Protein AF-A0AAV5VW78-F1 (afdb_monomer_lite)

pLDDT: mean 78.76, std 14.48, range [48.53, 97.31]

Organism: NCBI:txid1538716

Sequence (155 aa):
AYAFLFWYNVAELRKLQRRGSNNNVYDGYSLSRSYQLRENVIVMKMLLRIAAPFFTAMLPAMVFYGLFVGLPITSDYELVRALGVSLFDWWIDLVCGVTAIRYPFFDDRFRRAAGRMCSCSKLLQLRSRHDKRACKVDNRQITDAYFNWLEEDLR

InterPro domains:
  IPR004151 7TM GPCR, serpentine receptor class e (Sre) [PF03125] (2-151)
  IPR052860 Nematode Receptor-Like/GPCR1 [PTHR47521] (2-152)

Secondary structure (DSSP, 8-state):
-HHHHHHHHHHHHHHHHHHHTT-----HHHHHHHHHHHHHHHHHHHHHHHHHHHHHHHHHHHHHHHHHHHS-S-GGGHHHHHHHHHHHHHHHHHHHHHHHHHGGGT-HHHHHHHTTSHHHHHHHHHHHHHHTTTTTSSHHHHHHHHHHHHHHHT-

Radius of gyration: 24.1 Å; chains: 1; bounding box: 51×42×67 Å

Structure (mmCIF, N/CA/C/O backbone):
data_AF-A0AAV5VW78-F1
#
_entry.id   AF-A0AAV5VW78-F1
#
loop_
_atom_site.group_PDB
_atom_site.id
_atom_site.type_symbol
_atom_site.label_atom_id
_atom_site.label_alt_id
_atom_site.label_comp_id
_atom_site.label_asym_id
_atom_site.label_entity_id
_atom_site.label_seq_id
_atom_site.pdbx_PDB_ins_code
_atom_site.Cartn_x
_atom_site.Cartn_y
_atom_site.Cartn_z
_atom_site.occupancy
_atom_site.B_iso_or_equiv
_atom_site.auth_seq_id
_atom_site.auth_comp_id
_atom_site.auth_asym_id
_atom_site.auth_atom_id
_atom_site.pdbx_PDB_model_num
ATOM 1 N N . ALA A 1 1 ? 9.817 12.412 0.178 1.00 72.62 1 ALA A N 1
ATOM 2 C CA . ALA A 1 1 ? 11.010 11.662 -0.281 1.00 72.62 1 ALA A CA 1
ATOM 3 C C . ALA A 1 1 ? 10.682 10.592 -1.332 1.00 72.62 1 ALA A C 1
ATOM 5 O O . ALA A 1 1 ? 11.215 10.659 -2.431 1.00 72.62 1 ALA A O 1
ATOM 6 N N . TYR A 1 2 ? 9.780 9.641 -1.050 1.00 78.56 2 TYR A N 1
ATOM 7 C CA . TYR A 1 2 ? 9.510 8.501 -1.945 1.00 78.56 2 TYR A CA 1
ATOM 8 C C . TYR A 1 2 ? 8.965 8.882 -3.336 1.00 78.56 2 TYR A C 1
ATOM 10 O O . TYR A 1 2 ? 9.465 8.409 -4.352 1.00 78.56 2 TYR A O 1
ATOM 18 N N . ALA A 1 3 ? 7.992 9.799 -3.396 1.00 79.75 3 ALA A N 1
ATOM 19 C CA . ALA A 1 3 ? 7.447 10.285 -4.666 1.00 79.75 3 ALA A CA 1
ATOM 20 C C . ALA A 1 3 ? 8.513 10.987 -5.527 1.00 79.75 3 ALA A C 1
ATOM 22 O O . ALA A 1 3 ? 8.573 10.768 -6.731 1.00 79.75 3 ALA A O 1
ATOM 23 N N . PHE A 1 4 ? 9.399 11.767 -4.904 1.00 85.56 4 PHE A N 1
ATOM 24 C CA . PHE A 1 4 ? 10.497 12.442 -5.597 1.00 85.56 4 PHE A CA 1
ATOM 25 C C . PHE A 1 4 ? 11.480 11.441 -6.219 1.00 85.56 4 PHE A C 1
ATOM 27 O O . PHE A 1 4 ? 11.813 11.564 -7.393 1.00 85.56 4 PHE A O 1
ATOM 34 N N . LEU A 1 5 ? 11.870 10.404 -5.470 1.00 85.44 5 LEU A N 1
ATOM 35 C CA . LEU A 1 5 ? 12.707 9.307 -5.973 1.00 85.44 5 LEU A CA 1
ATOM 36 C C . LEU A 1 5 ? 12.055 8.571 -7.148 1.00 85.44 5 LEU A C 1
ATOM 38 O O . LEU A 1 5 ? 12.722 8.283 -8.139 1.00 85.44 5 LEU A O 1
ATOM 42 N N . PHE A 1 6 ? 10.751 8.301 -7.071 1.00 83.38 6 PHE A N 1
ATOM 43 C CA . PHE A 1 6 ? 10.019 7.675 -8.170 1.00 83.38 6 PHE A CA 1
ATOM 44 C C . PHE A 1 6 ? 10.029 8.543 -9.432 1.00 83.38 6 PHE A C 1
ATOM 46 O O . PHE A 1 6 ? 10.353 8.060 -10.517 1.00 83.38 6 PHE A O 1
ATOM 53 N N . TRP A 1 7 ? 9.721 9.832 -9.290 1.00 86.94 7 TRP A N 1
ATOM 54 C CA . TRP A 1 7 ? 9.736 10.782 -10.400 1.00 86.94 7 TRP A CA 1
ATOM 55 C C . TRP A 1 7 ? 11.127 10.930 -11.010 1.00 86.94 7 TRP A C 1
ATOM 57 O O . TRP A 1 7 ? 11.259 10.904 -12.233 1.00 86.94 7 TRP A O 1
ATOM 67 N N . TYR A 1 8 ? 12.159 11.020 -10.171 1.00 87.94 8 TYR A N 1
ATOM 68 C CA . TYR A 1 8 ? 13.547 11.066 -10.609 1.00 87.94 8 TYR A CA 1
ATOM 69 C C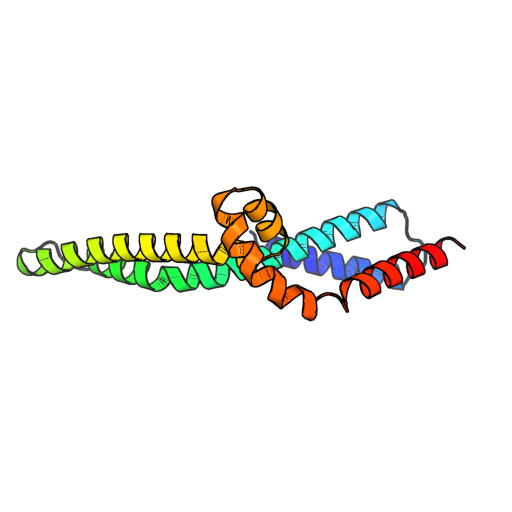 . TYR A 1 8 ? 13.925 9.807 -11.397 1.00 87.94 8 TYR A C 1
ATOM 71 O O . TYR A 1 8 ? 14.387 9.919 -12.530 1.00 87.94 8 TYR A O 1
ATOM 79 N N . ASN A 1 9 ? 13.631 8.616 -10.866 1.00 85.81 9 ASN A N 1
ATOM 80 C CA . ASN A 1 9 ? 13.910 7.346 -11.539 1.00 85.81 9 ASN A CA 1
ATOM 81 C C . ASN A 1 9 ? 13.182 7.237 -12.887 1.00 85.81 9 ASN A C 1
ATOM 83 O O . ASN A 1 9 ? 13.768 6.812 -13.877 1.00 85.81 9 ASN A O 1
ATOM 87 N N . VAL A 1 10 ? 11.919 7.665 -12.966 1.00 84.25 10 VAL A N 1
ATOM 88 C CA . VAL A 1 10 ? 11.167 7.675 -14.231 1.00 84.25 10 VAL A CA 1
ATOM 89 C C . VAL A 1 10 ? 11.757 8.677 -15.228 1.00 84.25 10 VAL A C 1
ATOM 91 O O . VAL A 1 10 ? 11.871 8.368 -16.416 1.00 84.25 10 VAL A O 1
ATOM 94 N N . ALA A 1 11 ? 12.137 9.872 -14.774 1.00 86.94 11 ALA A N 1
ATOM 95 C CA . ALA A 1 11 ? 12.734 10.896 -15.626 1.00 86.94 11 ALA A CA 1
ATOM 96 C C . ALA A 1 11 ? 14.103 10.459 -16.170 1.00 86.94 11 ALA A C 1
ATOM 98 O O . ALA A 1 11 ? 14.381 10.633 -17.356 1.00 86.94 11 ALA A O 1
ATOM 99 N N . GLU A 1 12 ? 14.932 9.855 -15.326 1.00 84.69 12 GLU A N 1
ATOM 100 C CA . GLU A 1 12 ? 16.248 9.330 -15.682 1.00 84.69 12 GLU A CA 1
ATOM 101 C C . GLU A 1 12 ? 16.126 8.154 -16.670 1.00 84.69 12 GLU A C 1
ATOM 103 O O . GLU A 1 12 ? 16.820 8.133 -17.685 1.00 84.69 12 GLU A O 1
ATOM 108 N N . LEU A 1 13 ? 15.160 7.245 -16.470 1.00 81.12 13 LEU A N 1
ATOM 109 C CA . LEU A 1 13 ? 14.874 6.156 -17.412 1.00 81.12 13 LEU A CA 1
ATOM 110 C C . LEU A 1 13 ? 14.501 6.691 -18.807 1.00 81.12 13 LEU A C 1
ATOM 112 O O . LEU A 1 13 ? 15.017 6.214 -19.816 1.00 81.12 13 LEU A O 1
ATOM 116 N N . ARG A 1 14 ? 13.653 7.729 -18.871 1.00 81.88 14 ARG A N 1
ATOM 117 C CA . ARG A 1 14 ? 13.279 8.383 -20.140 1.00 81.88 14 ARG A CA 1
ATOM 118 C C . ARG A 1 14 ? 14.477 9.042 -20.825 1.00 81.88 14 ARG A C 1
ATOM 120 O O . ARG A 1 14 ? 14.552 9.034 -22.051 1.00 81.88 14 ARG A O 1
ATOM 127 N N . LYS A 1 15 ? 15.412 9.618 -20.062 1.00 82.62 15 LYS A N 1
ATOM 128 C CA . LYS A 1 15 ? 16.650 10.197 -20.612 1.00 82.62 15 LYS A CA 1
ATOM 129 C C . LYS A 1 15 ? 17.559 9.118 -21.199 1.00 82.62 15 LYS A C 1
ATOM 131 O O . LYS A 1 15 ? 18.100 9.328 -22.279 1.00 82.62 15 LYS A O 1
ATOM 136 N N . LEU A 1 16 ? 17.699 7.979 -20.520 1.00 75.88 16 LEU A N 1
ATOM 137 C CA . LEU A 1 16 ? 18.496 6.850 -21.006 1.00 75.88 16 LEU A CA 1
ATOM 138 C C . LEU A 1 16 ? 17.894 6.238 -22.278 1.00 75.88 16 LEU A C 1
ATOM 140 O O . LEU A 1 16 ? 18.627 6.037 -23.238 1.00 75.88 16 LEU A O 1
ATOM 144 N N . GLN A 1 17 ? 16.568 6.062 -22.343 1.00 73.88 17 GLN A N 1
ATOM 145 C CA . GLN A 1 17 ? 15.886 5.606 -23.566 1.00 73.88 17 GLN A CA 1
ATOM 146 C C . GLN A 1 17 ? 16.115 6.548 -24.753 1.00 73.88 17 GLN A C 1
ATOM 148 O O . GLN A 1 17 ? 16.387 6.098 -25.861 1.00 73.88 17 GLN A O 1
ATOM 153 N N . ARG A 1 18 ? 16.053 7.867 -24.526 1.00 75.56 18 ARG A N 1
ATOM 154 C CA . ARG A 1 18 ? 16.315 8.857 -25.583 1.00 75.56 18 ARG A CA 1
ATOM 155 C C . ARG A 1 18 ? 17.770 8.852 -26.054 1.00 75.56 18 ARG A C 1
ATOM 157 O O . ARG A 1 18 ? 18.007 9.084 -27.229 1.00 75.56 18 ARG A O 1
ATOM 164 N N . ARG A 1 19 ? 18.736 8.608 -25.161 1.00 72.00 19 ARG A N 1
ATOM 165 C CA . ARG A 1 19 ? 20.169 8.550 -25.510 1.00 72.00 19 ARG A CA 1
ATOM 166 C C . ARG A 1 19 ? 20.536 7.264 -26.247 1.00 72.00 19 ARG A C 1
ATOM 168 O O . ARG A 1 19 ? 21.248 7.340 -27.239 1.00 72.00 19 ARG A O 1
ATOM 175 N N . GLY A 1 20 ? 20.003 6.128 -25.803 1.00 65.19 20 GLY A N 1
ATOM 176 C CA . GLY A 1 20 ? 20.224 4.834 -26.446 1.00 65.19 20 GLY A CA 1
ATOM 177 C C . GLY A 1 20 ? 19.591 4.714 -27.838 1.00 65.19 20 GLY A C 1
ATOM 178 O O . GLY A 1 20 ? 20.103 3.992 -28.679 1.00 65.19 20 GLY A O 1
ATOM 179 N N . SER A 1 21 ? 18.523 5.469 -28.125 1.00 64.12 21 SER A N 1
ATOM 180 C CA . SER A 1 21 ? 17.934 5.533 -29.473 1.00 64.12 21 SER A CA 1
ATOM 181 C C . SER A 1 21 ? 18.715 6.416 -30.456 1.00 64.12 21 SER A C 1
ATOM 183 O O . SER A 1 21 ? 18.449 6.340 -31.650 1.00 64.12 21 SER A O 1
ATOM 185 N N . ASN A 1 22 ? 19.608 7.290 -29.972 1.00 63.84 22 ASN A N 1
ATOM 186 C CA . ASN A 1 22 ? 20.241 8.329 -30.795 1.00 63.84 22 ASN A CA 1
ATOM 187 C C . ASN A 1 22 ? 21.738 8.085 -31.046 1.00 63.84 22 ASN A C 1
ATOM 189 O O . ASN A 1 22 ? 22.271 8.618 -32.009 1.00 63.84 22 ASN A O 1
ATOM 193 N N . ASN A 1 23 ? 22.409 7.288 -30.208 1.00 56.81 23 ASN A N 1
ATOM 194 C CA . ASN A 1 23 ? 23.799 6.877 -30.397 1.00 56.81 23 ASN A CA 1
ATOM 195 C C . ASN A 1 23 ? 23.896 5.363 -30.194 1.00 56.81 23 ASN A C 1
ATOM 197 O O . ASN A 1 23 ? 23.657 4.880 -29.091 1.00 56.81 23 ASN A O 1
ATOM 201 N N . ASN A 1 24 ? 24.304 4.638 -31.237 1.00 56.47 24 ASN A N 1
ATOM 202 C CA . ASN A 1 24 ? 24.451 3.177 -31.273 1.00 56.47 24 ASN A CA 1
ATOM 203 C C . ASN A 1 24 ? 25.638 2.647 -30.429 1.00 56.47 24 ASN A C 1
ATOM 205 O O . ASN A 1 24 ? 26.216 1.611 -30.730 1.00 56.47 24 ASN A O 1
ATOM 209 N N . VAL A 1 25 ? 26.061 3.396 -29.405 1.00 57.00 25 VAL A N 1
ATOM 210 C CA . VAL A 1 25 ? 27.196 3.071 -28.533 1.00 57.00 25 VAL A CA 1
ATOM 211 C C . VAL A 1 25 ? 26.641 2.769 -27.146 1.00 57.00 25 VAL A C 1
ATOM 213 O O . VAL A 1 25 ? 26.599 3.628 -26.262 1.00 57.00 25 VAL A O 1
ATOM 216 N N . TYR A 1 26 ? 26.155 1.544 -26.969 1.00 58.97 26 TYR A N 1
ATOM 217 C CA . TYR A 1 26 ? 25.812 1.022 -25.654 1.00 58.97 26 TYR A CA 1
ATOM 218 C C . TYR A 1 26 ? 27.081 0.501 -24.981 1.00 58.97 26 TYR A C 1
ATOM 220 O O . TYR A 1 26 ? 27.468 -0.650 -25.150 1.00 58.97 26 TYR A O 1
ATOM 228 N N . ASP A 1 27 ? 27.718 1.338 -24.162 1.00 58.78 27 ASP A N 1
ATOM 229 C CA . ASP A 1 27 ? 28.681 0.835 -23.182 1.00 58.78 27 ASP A CA 1
ATOM 230 C C . ASP A 1 27 ? 27.948 -0.152 -22.260 1.00 58.78 27 ASP A C 1
ATOM 232 O O . ASP A 1 27 ? 26.897 0.189 -21.702 1.00 58.78 27 ASP A O 1
ATOM 236 N N . GLY A 1 28 ? 28.489 -1.358 -22.053 1.00 58.34 28 GLY A N 1
ATOM 237 C CA . GLY A 1 28 ? 27.877 -2.391 -21.198 1.00 58.34 28 GLY A CA 1
ATOM 238 C C . GLY A 1 28 ? 27.598 -1.919 -19.759 1.00 58.34 28 GLY A C 1
ATOM 239 O O . GLY A 1 28 ? 26.684 -2.414 -19.094 1.00 58.34 28 GLY A O 1
ATOM 240 N N . TYR A 1 29 ? 28.3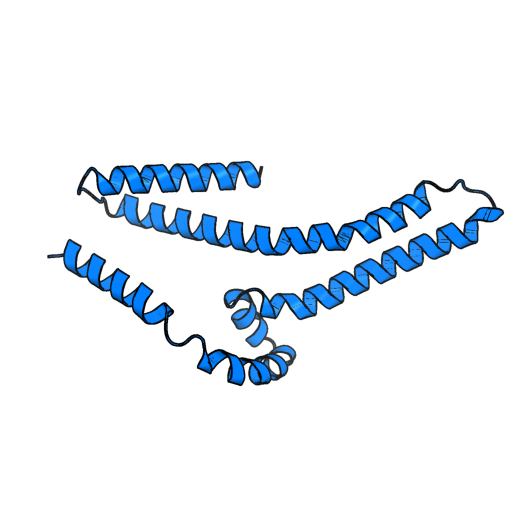14 -0.884 -19.301 1.00 58.06 29 TYR A N 1
ATOM 241 C CA . TYR A 1 29 ? 28.072 -0.191 -18.031 1.00 58.06 29 TYR A CA 1
ATOM 242 C C . TYR A 1 29 ? 26.770 0.641 -18.021 1.00 58.06 29 TYR A C 1
ATOM 244 O O . TYR A 1 29 ? 26.127 0.791 -16.982 1.00 58.06 29 TYR A O 1
ATOM 252 N N . SER A 1 30 ? 26.324 1.152 -19.175 1.00 65.62 30 SER A N 1
ATOM 253 C CA . SER A 1 30 ? 25.030 1.839 -19.309 1.00 65.62 30 SER A CA 1
ATOM 254 C C . SER A 1 30 ? 23.848 0.862 -19.257 1.00 65.62 30 SER A C 1
ATOM 256 O O . SER A 1 30 ? 22.780 1.203 -18.733 1.00 65.62 30 SER A O 1
ATOM 258 N N . LEU A 1 31 ? 24.064 -0.376 -19.718 1.00 70.50 31 LEU A N 1
ATOM 259 C CA . LEU A 1 31 ? 23.041 -1.412 -19.788 1.00 70.50 31 LEU A CA 1
ATOM 260 C C . LEU A 1 31 ? 22.639 -1.886 -18.383 1.00 70.50 31 LEU A C 1
ATOM 262 O O . LEU A 1 31 ? 21.460 -1.842 -18.030 1.00 70.50 31 LEU A O 1
ATOM 266 N N . SER A 1 32 ? 23.610 -2.242 -17.536 1.00 76.19 32 SER A N 1
ATOM 267 C CA . SER A 1 32 ? 23.359 -2.694 -16.156 1.00 76.19 32 SER A CA 1
ATOM 268 C C . SER A 1 32 ? 22.624 -1.639 -15.317 1.00 76.19 32 SER A C 1
ATOM 270 O O . SER A 1 32 ? 21.657 -1.956 -14.618 1.00 76.19 32 SER A O 1
ATOM 272 N N . ARG A 1 33 ? 23.004 -0.361 -15.450 1.00 78.88 33 ARG A N 1
ATOM 273 C CA . ARG A 1 33 ? 22.328 0.762 -14.784 1.00 78.88 33 ARG A CA 1
ATOM 274 C C . ARG A 1 33 ? 20.881 0.918 -15.249 1.00 78.88 33 ARG A C 1
ATOM 276 O O . ARG A 1 33 ? 20.007 1.187 -14.424 1.00 78.88 33 ARG A O 1
ATOM 283 N N . SER A 1 34 ? 20.605 0.731 -16.541 1.00 77.88 34 SER A N 1
ATOM 284 C CA . SER A 1 34 ? 19.237 0.797 -17.067 1.00 77.88 34 SER A CA 1
ATOM 285 C C . SER A 1 34 ? 18.334 -0.296 -16.473 1.00 77.88 34 SER A C 1
ATOM 287 O O . SER A 1 34 ? 17.184 -0.015 -16.120 1.00 77.88 34 SER A O 1
ATOM 289 N N . TYR A 1 35 ? 18.871 -1.503 -16.245 1.00 80.94 35 TYR A N 1
ATOM 290 C CA . TYR A 1 35 ? 18.153 -2.596 -15.583 1.00 80.94 35 TYR A CA 1
ATOM 291 C C . TYR A 1 35 ? 17.845 -2.302 -14.123 1.00 80.94 35 TYR A C 1
ATOM 293 O O . TYR A 1 35 ? 16.698 -2.455 -13.707 1.00 80.94 35 TYR A O 1
ATOM 301 N N . GLN A 1 36 ? 18.836 -1.832 -13.364 1.00 85.12 36 GLN A N 1
ATOM 302 C CA . GLN A 1 36 ? 18.642 -1.465 -11.960 1.00 85.12 36 GLN A CA 1
ATOM 303 C C . GLN A 1 36 ? 17.561 -0.389 -11.817 1.00 85.12 36 GLN A C 1
ATOM 305 O O . GLN A 1 36 ? 16.675 -0.488 -10.967 1.00 85.12 36 GLN A O 1
ATOM 310 N N . LEU A 1 37 ? 17.583 0.624 -12.690 1.00 82.56 37 LEU A N 1
ATOM 311 C CA . LEU A 1 37 ? 16.569 1.673 -12.686 1.00 82.56 37 LEU A CA 1
ATOM 312 C C . LEU A 1 37 ? 15.177 1.137 -13.037 1.00 82.56 37 LEU A C 1
ATOM 314 O O . LEU A 1 37 ? 14.191 1.507 -12.395 1.00 82.56 37 LEU A O 1
ATOM 318 N N . ARG A 1 38 ? 15.085 0.256 -14.040 1.00 81.94 38 ARG A N 1
ATOM 319 C CA . ARG A 1 38 ? 13.825 -0.372 -14.448 1.00 81.94 38 ARG A CA 1
ATOM 320 C C . ARG A 1 38 ? 13.245 -1.229 -13.325 1.00 81.94 38 ARG A C 1
ATOM 322 O O . ARG A 1 38 ? 12.051 -1.115 -13.048 1.00 81.94 38 ARG A O 1
ATOM 329 N N . GLU A 1 39 ? 14.067 -2.037 -12.659 1.00 84.00 39 GLU A N 1
ATOM 330 C CA . GLU A 1 39 ? 13.631 -2.835 -11.513 1.00 84.00 39 GLU A CA 1
ATOM 331 C C . GLU A 1 39 ? 13.162 -1.942 -10.359 1.00 84.00 39 GLU A C 1
ATOM 333 O O . GLU A 1 39 ? 12.059 -2.148 -9.852 1.00 84.00 39 GLU A O 1
ATOM 338 N N . ASN A 1 40 ? 13.909 -0.887 -10.017 1.00 87.19 40 ASN A N 1
ATOM 339 C CA . ASN A 1 40 ? 13.502 0.068 -8.984 1.00 87.19 40 ASN A CA 1
ATOM 340 C C . ASN A 1 40 ? 12.137 0.703 -9.285 1.00 87.19 40 ASN A C 1
ATOM 342 O O . ASN A 1 40 ? 11.293 0.801 -8.397 1.00 87.19 40 ASN A O 1
ATOM 346 N N . VAL A 1 41 ? 11.875 1.095 -10.537 1.00 85.56 41 VAL A N 1
ATOM 347 C CA . VAL A 1 41 ? 10.569 1.641 -10.945 1.00 85.56 41 VAL A CA 1
ATOM 348 C C . VAL A 1 41 ? 9.454 0.600 -10.807 1.00 85.56 41 VAL A C 1
ATOM 350 O O . VAL A 1 41 ? 8.361 0.943 -10.353 1.00 85.56 41 VAL A O 1
ATOM 353 N N . ILE A 1 42 ? 9.702 -0.661 -11.179 1.00 85.69 42 ILE A N 1
ATOM 354 C CA . ILE A 1 42 ? 8.722 -1.752 -11.040 1.00 85.69 42 ILE A CA 1
ATOM 355 C C . ILE A 1 42 ? 8.401 -1.995 -9.562 1.00 85.69 42 ILE A C 1
ATOM 357 O O . ILE A 1 42 ? 7.227 -2.013 -9.190 1.00 85.69 42 ILE A O 1
ATOM 361 N N . VAL A 1 43 ? 9.425 -2.106 -8.714 1.00 86.75 43 VAL A N 1
ATOM 362 C CA . VAL A 1 43 ? 9.267 -2.285 -7.264 1.00 86.75 43 VAL A CA 1
ATOM 363 C C . VAL A 1 43 ? 8.518 -1.102 -6.654 1.00 86.75 43 VAL A C 1
ATOM 365 O O . VAL A 1 43 ? 7.593 -1.300 -5.869 1.00 86.75 43 VAL A O 1
ATOM 368 N N . MET A 1 44 ? 8.842 0.129 -7.057 1.00 87.06 44 MET A N 1
ATOM 369 C CA . MET A 1 44 ? 8.140 1.316 -6.568 1.00 87.06 44 MET A CA 1
ATOM 370 C C . MET A 1 44 ? 6.665 1.339 -6.971 1.00 87.06 44 MET A C 1
ATOM 372 O O . MET A 1 44 ? 5.810 1.651 -6.143 1.00 87.06 44 MET A O 1
ATOM 376 N N . LYS A 1 45 ? 6.334 0.963 -8.213 1.00 86.44 45 LYS A N 1
ATOM 377 C CA . LYS A 1 45 ? 4.935 0.830 -8.653 1.00 86.44 45 LYS A CA 1
ATOM 378 C C . LYS A 1 45 ? 4.191 -0.241 -7.860 1.00 86.44 45 LYS A C 1
ATOM 380 O O . LYS A 1 45 ? 3.048 -0.012 -7.474 1.00 86.44 45 LYS A O 1
ATOM 385 N N . MET A 1 46 ? 4.829 -1.384 -7.611 1.00 86.00 46 MET A N 1
ATOM 386 C CA . MET A 1 46 ? 4.261 -2.465 -6.803 1.00 86.00 46 MET A CA 1
ATOM 387 C C . MET A 1 46 ? 3.952 -1.978 -5.383 1.00 86.00 46 MET A C 1
ATOM 389 O O . MET A 1 46 ? 2.824 -2.125 -4.918 1.00 86.00 46 MET A O 1
ATOM 393 N N . LEU A 1 47 ? 4.918 -1.327 -4.726 1.00 87.88 47 LEU A N 1
ATOM 394 C CA . LEU A 1 47 ? 4.742 -0.758 -3.390 1.00 87.88 47 LEU A CA 1
ATOM 395 C C . LEU A 1 47 ? 3.625 0.286 -3.356 1.00 87.88 47 LEU A C 1
ATOM 397 O O . LEU A 1 47 ? 2.803 0.256 -2.447 1.00 87.88 47 LEU A O 1
ATOM 401 N N . LEU A 1 48 ? 3.529 1.156 -4.365 1.00 87.25 48 LEU A N 1
ATOM 402 C CA . LEU A 1 48 ? 2.458 2.152 -4.445 1.00 87.25 48 LEU A CA 1
ATOM 403 C C . LEU A 1 48 ? 1.075 1.498 -4.587 1.00 87.25 48 LEU A C 1
ATOM 405 O O . LEU A 1 48 ? 0.108 1.926 -3.958 1.00 87.25 48 LEU A O 1
ATOM 409 N N . ARG A 1 49 ? 0.992 0.425 -5.381 1.00 86.44 49 ARG A N 1
ATOM 410 C CA . ARG A 1 49 ? -0.235 -0.352 -5.583 1.00 86.44 49 ARG A CA 1
ATOM 411 C C . ARG A 1 49 ? -0.689 -1.052 -4.295 1.00 86.44 49 ARG A C 1
ATOM 413 O O . ARG A 1 49 ? -1.889 -1.236 -4.129 1.00 86.44 49 ARG A O 1
ATOM 420 N N . ILE A 1 50 ? 0.236 -1.415 -3.399 1.00 87.31 50 ILE A N 1
ATOM 421 C CA . ILE A 1 50 ? -0.055 -1.978 -2.065 1.00 87.31 50 ILE A CA 1
ATOM 422 C C . ILE A 1 50 ? -0.401 -0.869 -1.061 1.00 87.31 50 ILE A C 1
ATOM 424 O O . ILE A 1 50 ? -1.344 -1.002 -0.284 1.00 87.31 50 ILE A O 1
ATOM 428 N N . ALA A 1 51 ? 0.340 0.238 -1.083 1.00 89.00 51 ALA A N 1
ATOM 429 C CA . ALA A 1 51 ? 0.183 1.327 -0.126 1.00 89.00 51 ALA A CA 1
ATOM 430 C C . ALA A 1 51 ? -1.162 2.052 -0.275 1.00 89.00 51 ALA A C 1
ATOM 432 O O . ALA A 1 51 ? -1.793 2.367 0.727 1.00 89.00 51 ALA A O 1
ATOM 433 N N . ALA A 1 52 ? -1.629 2.283 -1.506 1.00 89.25 52 ALA A N 1
ATOM 434 C CA . ALA A 1 52 ? -2.895 2.970 -1.762 1.00 89.25 52 ALA A CA 1
ATOM 435 C C . ALA A 1 52 ? -4.120 2.293 -1.097 1.00 89.25 52 ALA A C 1
ATOM 437 O O . ALA A 1 52 ? -4.815 2.959 -0.324 1.00 89.25 52 ALA A O 1
ATOM 438 N N . PRO A 1 53 ? -4.400 0.990 -1.312 1.00 89.62 53 PRO A N 1
ATOM 439 C CA . PRO A 1 53 ? -5.519 0.324 -0.652 1.00 89.62 53 PRO A CA 1
ATOM 440 C C . PRO A 1 53 ? -5.332 0.255 0.867 1.00 89.62 53 PRO A C 1
ATOM 442 O O . PRO A 1 53 ? -6.304 0.412 1.594 1.00 89.62 53 PRO A O 1
ATOM 445 N N . PHE A 1 54 ? -4.099 0.096 1.360 1.00 90.50 54 PHE A N 1
ATOM 446 C CA . PHE A 1 54 ? -3.836 0.104 2.799 1.00 90.50 54 PHE A CA 1
ATOM 447 C C . PHE A 1 54 ? -4.170 1.459 3.436 1.00 90.50 54 PHE A C 1
ATOM 449 O O . PHE A 1 54 ? -4.860 1.518 4.447 1.00 90.50 54 PHE A O 1
ATOM 456 N N . PHE A 1 55 ? -3.749 2.555 2.803 1.00 92.44 55 PHE A N 1
ATOM 457 C CA . PHE A 1 55 ? -4.028 3.904 3.287 1.00 92.44 55 PHE A CA 1
ATOM 458 C C . PHE A 1 55 ? -5.532 4.202 3.300 1.00 92.44 55 PHE A C 1
ATOM 460 O O . PHE A 1 55 ? -6.056 4.710 4.286 1.00 92.44 55 PHE A O 1
ATOM 467 N N . THR A 1 56 ? -6.247 3.824 2.236 1.00 93.12 56 THR A N 1
ATOM 468 C CA . THR A 1 56 ? -7.712 3.990 2.189 1.00 93.12 56 THR A CA 1
ATOM 469 C C . THR A 1 56 ? -8.436 3.137 3.235 1.00 93.12 56 THR A C 1
ATOM 471 O O . THR A 1 56 ? -9.385 3.618 3.848 1.00 93.12 56 THR A O 1
ATOM 474 N N . ALA A 1 57 ? -7.959 1.919 3.514 1.00 93.88 57 ALA A N 1
ATOM 475 C CA . ALA A 1 57 ? -8.513 1.052 4.555 1.00 93.88 57 ALA A CA 1
ATOM 476 C C . ALA A 1 57 ? -8.271 1.571 5.987 1.00 93.88 57 ALA A C 1
ATOM 478 O O . ALA A 1 57 ? -8.989 1.172 6.902 1.00 93.88 57 ALA A O 1
ATOM 479 N N . MET A 1 58 ? -7.302 2.469 6.187 1.00 94.50 58 MET A N 1
ATOM 480 C CA . MET A 1 58 ? -7.016 3.091 7.485 1.00 94.50 58 MET A CA 1
ATOM 481 C C . MET A 1 58 ? -7.892 4.312 7.796 1.00 94.50 58 MET A C 1
ATOM 483 O O . MET A 1 58 ? -7.944 4.741 8.947 1.00 94.50 58 MET A O 1
ATOM 487 N N . LEU A 1 59 ? -8.615 4.868 6.815 1.00 95.31 59 LEU A N 1
ATOM 488 C CA . LEU A 1 59 ? -9.471 6.041 7.039 1.00 95.31 59 LEU A CA 1
ATOM 489 C C . LEU A 1 59 ? -10.530 5.828 8.141 1.00 95.31 59 LEU A C 1
ATOM 491 O O . LEU A 1 59 ? -10.660 6.712 8.986 1.00 95.31 59 LEU A O 1
ATOM 495 N N . PRO A 1 60 ? -11.242 4.684 8.222 1.00 94.69 60 PRO A N 1
ATOM 496 C CA . PRO A 1 60 ? -12.205 4.448 9.300 1.00 94.69 60 PRO A CA 1
ATOM 497 C C . PRO A 1 60 ? -11.558 4.404 10.688 1.00 94.69 60 PRO A C 1
ATOM 499 O O . PRO A 1 60 ? -12.123 4.935 11.639 1.00 94.69 60 PRO A O 1
ATOM 502 N N . ALA A 1 61 ? -10.340 3.860 10.797 1.00 94.94 61 ALA A N 1
ATOM 503 C CA . ALA A 1 61 ? -9.590 3.860 12.052 1.00 94.94 61 ALA A CA 1
ATOM 504 C C . ALA A 1 61 ? -9.333 5.294 12.544 1.00 94.94 61 ALA A C 1
ATOM 506 O O . ALA A 1 61 ? -9.527 5.599 13.717 1.00 94.94 61 ALA A O 1
ATOM 507 N N . MET A 1 62 ? -8.970 6.200 11.630 1.00 95.00 62 MET A N 1
ATOM 508 C CA . MET A 1 62 ? -8.770 7.616 11.959 1.00 95.00 62 MET A CA 1
ATOM 509 C C . MET A 1 62 ? -10.062 8.287 12.435 1.00 95.00 62 MET A C 1
ATOM 511 O O . MET A 1 62 ? -10.013 9.132 13.326 1.00 95.00 62 MET A O 1
ATOM 515 N N . VAL A 1 63 ? -11.218 7.893 11.891 1.00 95.25 63 VAL A N 1
ATOM 516 C CA . VAL A 1 63 ? -12.526 8.389 12.346 1.00 95.25 63 VAL A CA 1
ATOM 517 C C . VAL A 1 63 ? -12.836 7.901 13.762 1.00 95.25 63 VAL A C 1
ATOM 519 O O . VAL A 1 63 ? -13.208 8.713 14.604 1.00 95.25 63 VAL A O 1
ATOM 522 N N . PHE A 1 64 ? -12.639 6.612 14.060 1.00 94.00 64 PHE A N 1
ATOM 523 C CA . PHE A 1 64 ? -12.866 6.068 15.407 1.00 94.00 64 PHE A CA 1
ATOM 524 C C . PHE A 1 64 ? -11.940 6.695 16.450 1.00 94.00 64 PHE A C 1
ATOM 526 O O . PHE A 1 64 ? -12.389 7.086 17.528 1.00 94.00 64 PHE A O 1
ATOM 533 N N . TYR A 1 65 ? -10.668 6.883 16.098 1.00 94.19 65 TYR A N 1
ATOM 534 C CA . TYR A 1 65 ? -9.719 7.593 16.947 1.00 94.19 65 TYR A CA 1
ATOM 535 C C . TYR A 1 65 ? -10.120 9.064 17.149 1.00 94.19 65 TYR A C 1
ATOM 537 O O . TYR A 1 65 ? -10.090 9.577 18.267 1.00 94.19 65 TYR A O 1
ATOM 545 N N . GLY A 1 66 ? -10.567 9.733 16.082 1.00 93.62 66 GLY A N 1
ATOM 546 C CA . GLY A 1 66 ? -11.085 11.098 16.143 1.00 93.62 66 GLY A CA 1
ATOM 547 C C . GLY A 1 66 ? -12.302 11.235 17.061 1.00 93.62 66 GLY A C 1
ATOM 548 O O . GLY A 1 66 ? -12.368 12.189 17.830 1.00 93.62 66 GLY A O 1
ATOM 549 N N . LEU A 1 67 ? -13.223 10.266 17.046 1.00 92.25 67 LEU A N 1
ATOM 550 C CA . LEU A 1 67 ? -14.362 10.223 17.970 1.00 92.25 67 LEU A CA 1
ATOM 551 C C . LEU A 1 67 ? -13.904 10.095 19.427 1.00 92.25 67 LEU A C 1
ATOM 553 O O . LEU A 1 67 ? -14.411 10.802 20.294 1.00 92.25 67 LEU A O 1
ATOM 557 N N . PHE A 1 68 ? -12.915 9.242 19.699 1.00 92.94 68 PHE A N 1
ATOM 558 C CA . PHE A 1 68 ? -12.379 9.062 21.048 1.00 92.94 68 PHE A CA 1
ATOM 559 C C . PHE A 1 68 ? -11.709 10.327 21.611 1.00 92.94 68 PHE A C 1
ATOM 561 O O . PHE A 1 68 ? -11.894 10.643 22.791 1.00 92.94 68 PHE A O 1
ATOM 568 N N . VAL A 1 69 ? -10.936 11.034 20.778 1.00 94.81 69 VAL A N 1
ATOM 569 C CA . VAL A 1 69 ? -10.191 12.246 21.167 1.00 94.81 69 VAL A CA 1
ATOM 570 C C . VAL A 1 69 ? -11.080 13.490 21.191 1.00 94.81 69 VAL A C 1
ATOM 572 O O . VAL A 1 69 ? -10.890 14.357 22.039 1.00 94.81 69 VAL A O 1
ATOM 575 N N . GLY A 1 70 ? -12.035 13.599 20.266 1.00 94.25 70 GLY A N 1
ATOM 576 C CA . GLY A 1 70 ? -12.884 14.783 20.118 1.00 94.25 70 GLY A CA 1
ATOM 577 C C . GLY A 1 70 ? -13.992 14.903 21.165 1.00 94.25 70 GLY A C 1
ATOM 578 O O . GLY A 1 70 ? -14.496 16.003 21.387 1.00 94.25 70 GLY A O 1
ATOM 579 N N . LEU A 1 71 ? -14.380 13.800 21.811 1.00 94.00 71 LEU A N 1
ATOM 580 C CA . LEU A 1 71 ? -15.414 13.807 22.845 1.00 94.00 71 LEU A CA 1
ATOM 581 C C . LEU A 1 71 ? -14.857 14.290 24.196 1.00 94.00 71 LEU A C 1
ATOM 583 O O . LEU A 1 71 ? -13.801 13.818 24.631 1.00 94.00 71 LEU A O 1
ATOM 587 N N . PRO A 1 72 ? -15.568 15.191 24.898 1.00 93.44 72 PRO A N 1
ATOM 588 C CA . PRO A 1 72 ? -15.140 15.674 26.203 1.00 93.44 72 PRO A CA 1
ATOM 589 C C . PRO A 1 72 ? -15.150 14.549 27.246 1.00 93.44 72 PRO A C 1
ATOM 591 O O . PRO A 1 72 ? -15.899 13.575 27.154 1.00 93.44 72 PRO A O 1
ATOM 594 N N . ILE A 1 73 ? -14.307 14.698 28.269 1.00 94.62 73 ILE A N 1
ATOM 595 C CA . ILE A 1 73 ? -14.207 13.752 29.385 1.00 94.62 73 ILE A CA 1
ATOM 596 C C . ILE A 1 73 ? -15.351 14.023 30.371 1.00 94.62 73 ILE A C 1
ATOM 598 O O . ILE A 1 73 ? -15.148 14.627 31.420 1.00 94.62 73 ILE A O 1
ATOM 602 N N . THR A 1 74 ? -16.569 13.618 30.015 1.00 95.00 74 THR A N 1
ATOM 603 C CA . THR A 1 74 ? -17.738 13.658 30.904 1.00 95.00 74 THR A CA 1
ATOM 604 C C . THR A 1 74 ? -18.391 12.281 31.005 1.00 95.00 74 THR A C 1
ATOM 606 O O . THR A 1 74 ? -18.258 11.456 30.099 1.00 95.00 74 THR A O 1
ATOM 609 N N . SER A 1 75 ? -19.103 12.040 32.112 1.00 93.69 75 SER A N 1
ATOM 610 C CA . SER A 1 75 ? -19.789 10.766 32.394 1.00 93.69 75 SER A CA 1
ATOM 611 C C . SER A 1 75 ? -20.748 10.349 31.274 1.00 93.69 75 SER A C 1
ATOM 613 O O . SER A 1 75 ? -20.900 9.162 31.002 1.00 93.69 75 SER A O 1
ATOM 615 N N . ASP A 1 76 ? -21.367 11.315 30.592 1.00 94.88 76 ASP A N 1
ATOM 616 C CA . ASP A 1 76 ? -22.377 11.047 29.563 1.00 94.88 76 ASP A CA 1
ATOM 617 C C . ASP A 1 76 ? -21.788 10.423 28.284 1.00 94.88 76 ASP A C 1
ATOM 619 O O . ASP A 1 76 ? -22.489 9.723 27.554 1.00 94.88 76 ASP A O 1
ATOM 623 N N . TYR A 1 77 ? -20.494 10.639 28.007 1.00 93.88 77 TYR A N 1
ATOM 624 C CA . TYR A 1 77 ? -19.829 10.160 26.785 1.00 93.88 77 TYR A CA 1
ATOM 625 C C . TYR A 1 77 ? -18.838 9.017 27.023 1.00 93.88 77 TYR A C 1
ATOM 627 O O . TYR A 1 77 ? -18.192 8.565 26.075 1.00 93.88 77 TYR A O 1
ATOM 635 N N . GLU A 1 78 ? -18.712 8.520 28.255 1.00 95.06 78 GLU A N 1
ATOM 636 C CA . GLU A 1 78 ? -17.760 7.457 28.594 1.00 95.06 78 GLU A CA 1
ATOM 637 C C . GLU A 1 78 ? -18.005 6.186 27.767 1.00 95.06 78 GLU A C 1
ATOM 639 O O . GLU A 1 78 ? -17.068 5.624 27.197 1.00 95.06 78 GLU A O 1
ATOM 644 N N . LEU A 1 79 ? -19.274 5.803 27.587 1.00 95.50 79 LEU A N 1
ATOM 645 C CA . LEU A 1 79 ? -19.657 4.647 26.775 1.00 95.50 79 LEU A CA 1
ATOM 646 C C . LEU A 1 79 ? -19.274 4.821 25.301 1.00 95.50 79 LEU A C 1
ATOM 648 O O . LEU A 1 79 ? -18.740 3.897 24.689 1.00 95.50 79 LEU A O 1
ATOM 652 N N . VAL A 1 80 ? -19.510 6.004 24.726 1.00 94.62 80 VAL A N 1
ATOM 653 C CA . VAL A 1 80 ? -19.182 6.285 23.318 1.00 94.62 80 VAL A CA 1
ATOM 654 C C . VAL A 1 80 ? -17.669 6.263 23.106 1.00 94.62 80 VAL A C 1
ATOM 656 O O . VAL A 1 80 ? -17.196 5.731 22.104 1.00 94.62 80 VAL A O 1
ATOM 659 N N . ARG A 1 81 ? -16.895 6.780 24.066 1.00 93.81 81 ARG A N 1
ATOM 660 C CA . ARG A 1 81 ? -15.428 6.744 24.022 1.00 93.81 81 ARG A CA 1
ATOM 661 C C . ARG A 1 81 ? -14.893 5.319 24.142 1.00 93.81 81 ARG A C 1
ATOM 663 O O . ARG A 1 81 ? -14.043 4.939 23.341 1.00 93.81 81 ARG A O 1
ATOM 670 N N . ALA A 1 82 ? -15.419 4.522 25.072 1.00 94.50 82 ALA A N 1
ATOM 671 C CA . ALA A 1 82 ? -15.050 3.113 25.217 1.00 94.50 82 ALA A CA 1
ATOM 672 C C . ALA A 1 82 ? -15.382 2.298 23.953 1.00 94.50 82 ALA A C 1
ATOM 674 O O . ALA A 1 82 ? -14.576 1.485 23.500 1.00 94.50 82 ALA A O 1
ATOM 675 N N . LEU A 1 83 ? -16.539 2.561 23.341 1.00 95.75 83 LEU A N 1
ATOM 676 C CA . LEU A 1 83 ? -16.950 1.941 22.083 1.00 95.75 83 LEU A CA 1
ATOM 677 C C . LEU A 1 83 ? -16.071 2.391 20.904 1.00 95.75 83 LEU A C 1
ATOM 679 O O . LEU A 1 83 ? -15.727 1.582 20.050 1.00 95.75 83 LEU A O 1
ATOM 683 N N . GLY A 1 84 ? -15.660 3.660 20.866 1.00 94.31 84 GLY A N 1
ATOM 684 C CA . GLY A 1 84 ? -14.738 4.174 19.851 1.00 94.31 84 GLY A CA 1
ATOM 685 C C . GLY A 1 84 ? -13.375 3.477 19.882 1.00 94.31 84 GLY A C 1
ATOM 686 O O . GLY A 1 84 ? -12.867 3.090 18.831 1.00 94.31 84 GLY A O 1
ATOM 687 N N . VAL A 1 85 ? -12.812 3.258 21.075 1.00 95.25 85 VAL A N 1
ATOM 688 C CA . VAL A 1 85 ? -11.533 2.541 21.241 1.00 95.25 85 VAL A CA 1
ATOM 689 C C . VAL A 1 85 ? -11.666 1.072 20.843 1.00 95.25 85 VAL A C 1
ATOM 691 O O . VAL A 1 85 ? -10.839 0.573 20.086 1.00 95.25 85 VAL A O 1
ATOM 694 N N . SER A 1 86 ? -12.729 0.386 21.272 1.00 96.81 86 SER A N 1
ATOM 695 C CA . SER A 1 86 ? -12.912 -1.028 20.921 1.00 96.81 86 SER A CA 1
ATOM 696 C C . SER A 1 86 ? -13.140 -1.241 19.420 1.00 96.81 86 SER A C 1
ATOM 698 O O . SER A 1 86 ? -12.594 -2.183 18.847 1.00 96.81 86 SER A O 1
ATOM 700 N N . LEU A 1 87 ? -13.884 -0.347 18.754 1.00 96.00 87 LEU A N 1
ATOM 701 C CA . LEU A 1 87 ? -14.042 -0.369 17.296 1.00 96.00 87 LEU A CA 1
ATOM 702 C C . LEU A 1 87 ? -12.741 -0.048 16.559 1.00 96.00 87 LEU A C 1
ATOM 704 O O . LEU A 1 87 ? -12.496 -0.626 15.500 1.00 96.00 87 LEU A O 1
ATOM 708 N N . PHE A 1 88 ? -11.916 0.853 17.096 1.00 96.38 88 PHE A N 1
ATOM 709 C CA . PHE A 1 88 ? -10.595 1.137 16.547 1.00 96.38 88 PHE A CA 1
ATOM 710 C C . PHE A 1 88 ? -9.714 -0.118 16.560 1.00 96.38 88 PHE A C 1
ATOM 712 O O . PHE A 1 88 ? -9.245 -0.525 15.497 1.00 96.38 88 PHE A O 1
ATOM 719 N N . ASP A 1 89 ? -9.561 -0.765 17.719 1.00 96.25 89 ASP A N 1
ATOM 720 C CA . ASP A 1 89 ? -8.740 -1.975 17.859 1.00 96.25 89 ASP A CA 1
ATOM 721 C C . ASP A 1 89 ? -9.259 -3.103 16.958 1.00 96.25 89 ASP A C 1
ATOM 723 O O . ASP A 1 89 ? -8.508 -3.681 16.168 1.00 96.25 89 ASP A O 1
ATOM 727 N N . TRP A 1 90 ? -10.573 -3.346 16.982 1.00 97.31 90 TRP A N 1
ATOM 728 C CA . TRP A 1 90 ? -11.203 -4.362 16.140 1.00 97.31 90 TRP A CA 1
ATOM 729 C C . TRP A 1 90 ? -11.004 -4.099 14.640 1.00 97.31 90 TRP A C 1
ATOM 731 O O . TRP A 1 90 ? -10.766 -5.028 13.864 1.00 97.31 90 TRP A O 1
ATOM 741 N N . TRP A 1 91 ? -11.077 -2.837 14.208 1.00 97.00 91 TRP A N 1
ATOM 742 C CA . TRP A 1 91 ? -10.859 -2.479 12.809 1.00 97.00 91 TRP A CA 1
ATOM 743 C C . TRP A 1 91 ? -9.408 -2.706 12.378 1.00 97.00 91 TRP A C 1
ATOM 745 O O . TRP A 1 91 ? -9.170 -3.220 11.283 1.00 97.00 91 TRP A O 1
ATOM 755 N N . ILE A 1 92 ? -8.437 -2.360 13.228 1.00 95.50 92 ILE A N 1
ATOM 756 C CA . ILE A 1 92 ? -7.018 -2.618 12.960 1.00 95.50 92 ILE A CA 1
ATOM 757 C C . ILE A 1 92 ? -6.767 -4.122 12.815 1.00 95.50 92 ILE A C 1
ATOM 759 O O . ILE A 1 92 ? -6.144 -4.533 11.833 1.00 95.50 92 ILE A O 1
ATOM 763 N N . ASP A 1 93 ? -7.311 -4.947 13.710 1.00 96.44 93 ASP A N 1
ATOM 764 C CA . ASP A 1 93 ? -7.200 -6.407 13.624 1.00 96.44 93 ASP A CA 1
ATOM 765 C C . ASP A 1 93 ? -7.820 -6.958 12.336 1.00 96.44 93 ASP A C 1
ATOM 767 O O . ASP A 1 93 ? -7.222 -7.798 11.653 1.00 96.44 93 ASP A O 1
ATOM 771 N N . LEU A 1 94 ? -8.988 -6.443 11.943 1.00 95.75 94 LEU A N 1
ATOM 772 C CA . LEU A 1 94 ? -9.645 -6.814 10.693 1.00 95.75 94 LEU A CA 1
ATOM 773 C C . LEU A 1 94 ? -8.783 -6.454 9.477 1.00 95.75 94 LEU A C 1
ATOM 775 O O . LEU A 1 94 ? -8.596 -7.288 8.586 1.00 95.75 94 LEU A O 1
ATOM 779 N N . VAL A 1 95 ? -8.220 -5.243 9.429 1.00 94.81 95 VAL A N 1
ATOM 780 C CA . VAL A 1 95 ? -7.323 -4.813 8.344 1.00 94.81 95 VAL A CA 1
ATOM 781 C C . VAL A 1 95 ? -6.063 -5.681 8.311 1.00 94.81 95 VAL A C 1
ATOM 783 O O . VAL A 1 95 ? -5.665 -6.133 7.233 1.00 94.81 95 VAL A O 1
ATOM 786 N N . CYS A 1 96 ? -5.461 -5.983 9.460 1.00 93.75 96 CYS A N 1
ATOM 787 C CA . CYS A 1 96 ? -4.309 -6.879 9.574 1.00 93.75 96 CYS A CA 1
ATOM 788 C C . CYS A 1 96 ? -4.630 -8.294 9.064 1.00 93.75 96 CYS A C 1
ATOM 790 O O . CYS A 1 96 ? -3.887 -8.845 8.252 1.00 93.75 96 CYS A O 1
ATOM 792 N N . GLY A 1 97 ? -5.771 -8.865 9.453 1.00 93.44 97 GLY A N 1
ATOM 793 C CA . GLY A 1 97 ? -6.213 -10.175 8.976 1.00 93.44 97 GLY A CA 1
ATOM 794 C C . GLY A 1 97 ? -6.469 -10.198 7.467 1.00 93.44 97 GLY A C 1
ATOM 795 O O . GLY A 1 97 ? -5.953 -11.058 6.749 1.00 93.44 97 GLY A O 1
ATOM 796 N N . VAL A 1 98 ? -7.216 -9.219 6.949 1.00 91.50 98 VAL A N 1
ATOM 797 C CA . VAL A 1 98 ? -7.520 -9.115 5.513 1.00 91.50 98 VAL A CA 1
ATOM 798 C C . VAL A 1 98 ? -6.249 -8.915 4.695 1.00 91.50 98 VAL A C 1
ATOM 800 O O . VAL A 1 98 ? -6.096 -9.538 3.642 1.00 91.50 98 VAL A O 1
ATOM 803 N N . THR A 1 99 ? -5.323 -8.076 5.160 1.00 90.00 99 THR A N 1
ATOM 804 C CA . THR A 1 99 ? -4.046 -7.851 4.474 1.00 90.00 99 THR A CA 1
ATOM 805 C C . THR A 1 99 ? -3.173 -9.095 4.506 1.00 90.00 99 THR A C 1
ATOM 807 O O . THR A 1 99 ? -2.696 -9.480 3.445 1.00 90.00 99 THR A O 1
ATOM 810 N N . ALA A 1 100 ? -3.049 -9.794 5.636 1.00 88.38 100 ALA A N 1
ATOM 811 C CA . ALA A 1 100 ? -2.326 -11.064 5.718 1.00 88.38 100 ALA A CA 1
ATOM 812 C C . ALA A 1 100 ? -2.878 -12.110 4.734 1.00 88.38 100 ALA A C 1
ATOM 814 O O . ALA A 1 100 ? -2.112 -12.797 4.057 1.00 88.38 100 ALA A O 1
ATOM 815 N N . ILE A 1 101 ? -4.206 -12.180 4.587 1.00 87.12 101 ILE A N 1
ATOM 816 C CA . ILE A 1 101 ? -4.857 -13.080 3.629 1.00 87.12 101 ILE A CA 1
ATOM 817 C C . ILE A 1 101 ? -4.630 -12.612 2.186 1.00 87.12 101 ILE A C 1
ATOM 819 O O . ILE A 1 101 ? -4.366 -13.438 1.319 1.00 87.12 101 ILE A O 1
ATOM 823 N N . ARG A 1 102 ? -4.727 -11.310 1.890 1.00 85.31 102 ARG A N 1
ATOM 824 C CA . ARG A 1 102 ? -4.630 -10.764 0.520 1.00 85.31 102 ARG A CA 1
ATOM 825 C C . ARG A 1 102 ? -3.199 -10.647 -0.006 1.00 85.31 102 ARG A C 1
ATOM 827 O O . ARG A 1 102 ? -2.996 -10.794 -1.210 1.00 85.31 102 ARG A O 1
ATOM 834 N N . TYR A 1 103 ? -2.222 -10.392 0.859 1.00 82.75 103 TYR A N 1
ATOM 835 C CA . TYR A 1 103 ? -0.819 -10.165 0.504 1.00 82.75 103 TYR A CA 1
ATOM 836 C C . TYR A 1 103 ? -0.194 -11.261 -0.382 1.00 82.75 103 TYR A C 1
ATOM 838 O O . TYR A 1 103 ? 0.391 -10.913 -1.411 1.00 82.75 103 TYR A O 1
ATOM 846 N N . PRO A 1 104 ? -0.359 -12.574 -0.103 1.00 81.69 104 PRO A N 1
ATOM 847 C CA . PRO A 1 104 ? 0.189 -13.631 -0.961 1.00 81.69 104 PRO A CA 1
ATOM 848 C C . PRO A 1 104 ? -0.431 -13.689 -2.367 1.00 81.69 104 PRO A C 1
ATOM 850 O O . PRO A 1 104 ? 0.100 -14.383 -3.235 1.00 81.69 104 PRO A O 1
ATOM 853 N N . PHE A 1 105 ? -1.538 -12.981 -2.609 1.00 79.50 105 PHE A N 1
ATOM 854 C CA . PHE A 1 105 ? -2.209 -12.926 -3.910 1.00 79.50 105 PHE A CA 1
ATOM 855 C C . PHE A 1 105 ? -1.868 -11.676 -4.723 1.00 79.50 105 PHE A C 1
ATOM 857 O O . PHE A 1 105 ? -2.305 -11.570 -5.866 1.00 79.50 105 PHE A O 1
ATOM 864 N N . PHE A 1 106 ? -1.127 -10.724 -4.155 1.00 78.75 106 PHE A N 1
ATOM 865 C CA . PHE A 1 106 ? -0.902 -9.431 -4.793 1.00 78.75 106 PHE A CA 1
ATOM 866 C C . PHE A 1 106 ? 0.225 -9.453 -5.832 1.00 78.75 106 PHE A C 1
ATOM 868 O O . PHE A 1 106 ? 0.117 -8.795 -6.865 1.00 78.75 106 PHE A O 1
ATOM 875 N N . ASP A 1 107 ? 1.288 -10.218 -5.573 1.00 78.56 107 ASP A N 1
ATOM 876 C CA . ASP A 1 107 ? 2.411 -10.383 -6.496 1.00 78.56 107 ASP A CA 1
ATOM 877 C C . ASP A 1 107 ? 2.915 -11.831 -6.493 1.00 78.56 107 ASP A C 1
ATOM 879 O O . ASP A 1 107 ? 2.990 -12.493 -5.453 1.00 78.56 107 ASP A O 1
ATOM 883 N N . ASP A 1 108 ? 3.326 -12.302 -7.666 1.00 75.88 108 ASP A N 1
ATOM 884 C CA . ASP A 1 108 ? 3.963 -13.598 -7.860 1.00 75.88 108 ASP A CA 1
ATOM 885 C C . ASP A 1 108 ? 5.246 -13.759 -7.040 1.00 75.88 108 ASP A C 1
ATOM 887 O O . ASP A 1 108 ? 5.552 -14.869 -6.590 1.00 75.88 108 ASP A O 1
ATOM 891 N N . ARG A 1 109 ? 5.992 -12.668 -6.815 1.00 77.75 109 ARG A N 1
ATOM 892 C CA . ARG A 1 109 ? 7.195 -12.667 -5.971 1.00 77.75 109 ARG A CA 1
ATOM 893 C C . ARG A 1 109 ? 6.844 -13.045 -4.529 1.00 77.75 109 ARG A C 1
ATOM 895 O O . ARG A 1 109 ? 7.460 -13.953 -3.965 1.00 77.75 109 ARG A O 1
ATOM 902 N N . PHE A 1 110 ? 5.802 -12.431 -3.966 1.00 79.50 110 PHE A N 1
ATOM 903 C CA . PHE A 1 110 ? 5.316 -12.753 -2.620 1.00 79.50 110 PHE A CA 1
ATOM 904 C C . PHE A 1 110 ? 4.655 -14.123 -2.561 1.00 79.50 110 PHE A C 1
ATOM 906 O O . PHE A 1 110 ? 4.846 -14.853 -1.593 1.00 79.50 110 PHE A O 1
ATOM 913 N N . ARG A 1 111 ? 3.960 -14.527 -3.626 1.00 78.31 111 ARG A N 1
ATOM 914 C CA . ARG A 1 111 ? 3.354 -15.854 -3.745 1.00 78.31 111 ARG A CA 1
ATOM 915 C C . ARG A 1 111 ? 4.382 -16.978 -3.624 1.00 78.31 111 ARG A C 1
ATOM 917 O O . ARG A 1 111 ? 4.149 -17.960 -2.922 1.00 78.31 111 ARG A O 1
ATOM 924 N N . ARG A 1 112 ? 5.537 -16.832 -4.284 1.00 76.94 112 ARG A N 1
ATOM 925 C CA . ARG A 1 112 ? 6.647 -17.800 -4.198 1.00 76.94 112 ARG A CA 1
ATOM 926 C C . ARG A 1 112 ? 7.254 -17.849 -2.798 1.00 76.94 112 ARG A C 1
ATOM 928 O O . ARG A 1 112 ? 7.577 -18.937 -2.330 1.00 76.94 112 ARG A O 1
ATOM 935 N N . ALA A 1 113 ? 7.388 -16.701 -2.134 1.00 78.69 113 ALA A N 1
ATOM 936 C CA . ALA A 1 113 ? 7.861 -16.639 -0.752 1.00 78.69 113 ALA A CA 1
ATOM 937 C C . ALA A 1 113 ? 6.859 -17.293 0.219 1.00 78.69 113 ALA A C 1
ATOM 939 O O . ALA A 1 113 ? 7.242 -18.153 1.008 1.00 78.69 113 ALA A O 1
ATOM 940 N N . ALA A 1 114 ? 5.569 -16.973 0.096 1.00 75.44 114 ALA A N 1
ATOM 941 C CA . ALA A 1 114 ? 4.494 -17.533 0.914 1.00 75.44 114 ALA A CA 1
ATOM 942 C C . ALA A 1 114 ? 4.307 -19.044 0.701 1.00 75.44 114 ALA A C 1
ATOM 944 O O . ALA A 1 114 ? 4.007 -19.772 1.644 1.00 75.44 114 ALA A O 1
ATOM 945 N N . GLY A 1 115 ? 4.543 -19.547 -0.515 1.00 71.56 115 GLY A N 1
ATOM 946 C CA . GLY A 1 115 ? 4.499 -20.979 -0.825 1.00 71.56 115 GLY A CA 1
ATOM 947 C C . GLY A 1 115 ? 5.559 -21.820 -0.102 1.00 71.56 115 GLY A C 1
ATOM 948 O O . GLY A 1 115 ? 5.384 -23.032 0.009 1.00 71.56 115 GLY A O 1
ATOM 949 N N . ARG A 1 116 ? 6.627 -21.200 0.426 1.00 76.31 116 ARG A N 1
ATOM 950 C CA . ARG A 1 116 ? 7.617 -21.881 1.281 1.00 76.31 116 ARG A CA 1
ATOM 951 C C . ARG A 1 116 ? 7.109 -22.115 2.707 1.00 76.31 116 ARG A C 1
ATOM 953 O O . ARG A 1 116 ? 7.691 -22.920 3.423 1.00 76.31 116 ARG A O 1
ATOM 960 N N . MET A 1 117 ? 6.027 -21.452 3.120 1.00 77.25 117 MET A N 1
ATOM 961 C CA . MET A 1 117 ? 5.396 -21.667 4.421 1.00 77.25 117 MET A CA 1
ATOM 962 C C . MET A 1 117 ? 4.329 -22.768 4.3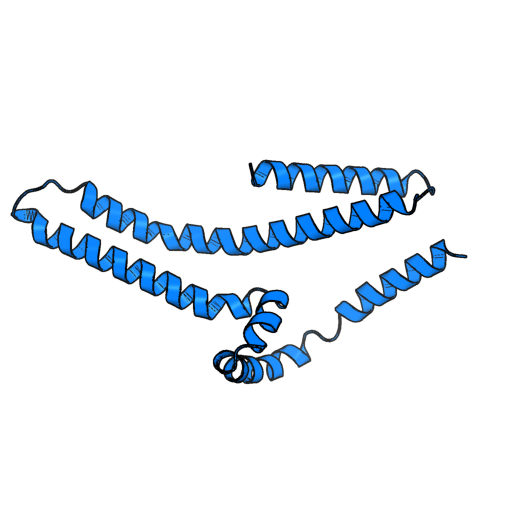05 1.00 77.25 117 MET A C 1
ATOM 964 O O . MET A 1 117 ? 3.369 -22.642 3.538 1.00 77.25 117 MET A O 1
ATOM 968 N N . CYS A 1 118 ? 4.487 -23.856 5.071 1.00 59.34 118 CYS A N 1
ATOM 969 C CA . CYS A 1 118 ? 3.673 -25.082 4.978 1.00 59.34 118 CYS A CA 1
ATOM 970 C C . CYS A 1 118 ? 2.152 -24.841 4.952 1.00 59.34 118 CYS A C 1
ATOM 972 O O . CYS A 1 118 ? 1.444 -25.465 4.160 1.00 59.34 118 CYS A O 1
ATOM 974 N N . SER A 1 119 ? 1.641 -23.919 5.772 1.00 67.94 119 SER A N 1
ATOM 975 C CA . SER A 1 119 ? 0.198 -23.664 5.900 1.00 67.94 119 SER A CA 1
ATOM 976 C C . SER A 1 119 ? -0.403 -22.913 4.704 1.00 67.94 119 SER A C 1
ATOM 978 O O . SER A 1 119 ? -1.549 -23.163 4.334 1.00 67.94 119 SER A O 1
ATOM 980 N N . CYS A 1 120 ? 0.365 -22.041 4.041 1.00 61.31 120 CYS A N 1
ATOM 981 C CA . CYS A 1 120 ? -0.101 -21.287 2.869 1.00 61.31 120 CYS A CA 1
ATOM 982 C C . CYS A 1 120 ? -0.043 -22.102 1.569 1.00 61.31 120 CYS A C 1
ATOM 984 O O . CYS A 1 120 ? -0.805 -21.836 0.638 1.00 61.31 120 CYS A O 1
ATOM 986 N N . SER A 1 121 ? 0.818 -23.122 1.507 1.00 66.25 121 SER A N 1
ATOM 987 C CA . SER A 1 121 ? 1.010 -23.958 0.316 1.00 66.25 121 SER A CA 1
ATOM 988 C C . SER A 1 121 ? -0.285 -24.644 -0.147 1.00 66.25 121 SER A C 1
ATOM 990 O O . SER A 1 121 ? -0.594 -24.637 -1.339 1.00 66.25 121 SER A O 1
ATOM 992 N N . LYS A 1 122 ? -1.109 -25.157 0.780 1.00 70.44 122 LYS A N 1
ATOM 993 C CA . LYS A 1 122 ? -2.356 -25.875 0.443 1.00 70.44 122 LYS A CA 1
ATOM 994 C C . LYS A 1 122 ? -3.416 -24.969 -0.201 1.00 70.44 122 LYS A C 1
ATOM 996 O O . LYS A 1 122 ? -3.983 -25.328 -1.232 1.00 70.44 122 LYS A O 1
ATOM 1001 N N . LEU A 1 123 ? -3.641 -23.778 0.361 1.00 68.62 123 LEU A N 1
ATOM 1002 C CA . LEU A 1 123 ? -4.578 -22.779 -0.180 1.00 68.62 123 LEU A CA 1
ATOM 1003 C C . LEU A 1 123 ? -4.127 -22.258 -1.552 1.00 68.62 123 LEU A C 1
ATOM 1005 O O . LEU A 1 123 ? -4.935 -22.098 -2.468 1.00 68.62 123 LEU A O 1
ATOM 1009 N N . LEU A 1 124 ? -2.821 -22.048 -1.720 1.00 68.50 124 LEU A N 1
ATOM 1010 C CA . LEU A 1 124 ? -2.238 -21.585 -2.978 1.00 68.50 124 LEU A CA 1
ATOM 1011 C C . LEU A 1 124 ? -2.301 -22.627 -4.101 1.00 68.50 124 LEU A C 1
ATOM 1013 O O . LEU A 1 124 ? -2.545 -22.271 -5.258 1.00 68.50 124 LEU A O 1
ATOM 1017 N N . GLN A 1 125 ? -2.130 -23.913 -3.781 1.00 70.25 125 GLN A N 1
ATOM 1018 C CA . GLN A 1 125 ? -2.201 -25.001 -4.761 1.00 70.25 125 GLN A CA 1
ATOM 1019 C C . GLN A 1 125 ? -3.591 -25.150 -5.394 1.00 70.25 125 GLN A C 1
ATOM 1021 O O . GLN A 1 125 ? -3.680 -25.411 -6.596 1.00 70.25 125 GLN A O 1
ATOM 1026 N N . LEU A 1 126 ? -4.664 -24.933 -4.625 1.00 68.00 126 LEU A N 1
ATOM 1027 C CA . LEU A 1 126 ? -6.043 -25.010 -5.122 1.00 68.00 126 LEU A CA 1
ATOM 1028 C C . LEU A 1 126 ? -6.315 -23.975 -6.222 1.00 68.00 126 LEU A C 1
ATOM 1030 O O . LEU A 1 126 ? -6.917 -24.300 -7.243 1.00 68.00 126 LEU A O 1
ATOM 1034 N N . ARG A 1 127 ? -5.808 -22.747 -6.065 1.00 65.69 127 ARG A N 1
ATOM 1035 C CA . ARG A 1 127 ? -6.034 -21.661 -7.032 1.00 65.69 127 ARG A CA 1
ATOM 1036 C C . ARG A 1 127 ? -5.042 -21.659 -8.197 1.00 65.69 127 ARG A C 1
ATOM 1038 O O . ARG A 1 127 ? -5.423 -21.329 -9.317 1.00 65.69 127 ARG A O 1
ATOM 1045 N N . SER A 1 128 ? -3.796 -22.092 -7.980 1.00 62.69 128 SER A N 1
ATOM 1046 C CA . SER A 1 128 ? -2.777 -22.204 -9.041 1.00 62.69 128 SER A CA 1
ATOM 1047 C C . SER A 1 128 ? -3.222 -23.098 -10.208 1.00 62.69 128 SER A C 1
ATOM 1049 O O . SER A 1 128 ? -2.853 -22.846 -11.357 1.00 62.69 128 SER A O 1
ATOM 1051 N N . ARG A 1 129 ? -4.059 -24.112 -9.944 1.00 60.50 129 ARG A N 1
ATOM 1052 C CA . ARG A 1 129 ? -4.647 -24.966 -10.991 1.00 60.50 129 ARG A CA 1
ATOM 1053 C C . ARG A 1 129 ? -5.534 -24.189 -11.971 1.00 60.50 129 ARG A C 1
ATOM 1055 O O . ARG A 1 129 ? -5.621 -24.585 -13.128 1.00 60.50 129 ARG A O 1
ATOM 1062 N N . HIS A 1 130 ? -6.134 -23.083 -11.533 1.00 59.19 130 HIS A N 1
ATOM 1063 C CA . HIS A 1 130 ? -7.003 -22.244 -12.356 1.00 59.19 130 HIS A CA 1
ATOM 1064 C C . HIS A 1 130 ? -6.205 -21.224 -13.193 1.00 59.19 130 HIS A C 1
ATOM 1066 O O . HIS A 1 130 ? -6.491 -21.025 -14.369 1.00 59.19 130 HIS A O 1
ATOM 1072 N N . ASP A 1 131 ? -5.149 -20.637 -12.619 1.00 58.59 131 ASP A N 1
ATOM 1073 C CA . ASP A 1 131 ? -4.345 -19.571 -13.251 1.00 58.59 131 ASP A CA 1
ATOM 1074 C C . ASP A 1 131 ? -3.389 -20.080 -14.346 1.00 58.59 131 ASP A C 1
ATOM 1076 O O . ASP A 1 131 ? -3.086 -19.381 -15.317 1.00 58.59 131 ASP A O 1
ATOM 1080 N N . LYS A 1 132 ? -2.927 -21.335 -14.238 1.00 53.78 132 LYS A N 1
ATOM 1081 C CA . LYS A 1 132 ? -2.022 -21.950 -15.228 1.00 53.78 132 LYS A CA 1
ATOM 1082 C C . LYS A 1 132 ? -2.635 -22.087 -16.629 1.00 53.78 132 LYS A C 1
ATOM 1084 O O . LYS A 1 132 ? -1.886 -22.314 -17.575 1.00 53.78 132 LYS A O 1
ATOM 1089 N N . ARG A 1 133 ? -3.958 -21.931 -16.780 1.00 53.66 133 ARG A N 1
ATOM 1090 C CA . ARG A 1 133 ? -4.626 -21.893 -18.092 1.00 53.66 133 ARG A CA 1
ATOM 1091 C C . ARG A 1 133 ? -4.582 -20.513 -18.768 1.00 53.66 133 ARG A C 1
ATOM 1093 O O . ARG A 1 133 ? -4.737 -20.472 -19.979 1.00 53.66 133 ARG A O 1
ATOM 1100 N N . ALA A 1 134 ? -4.315 -19.423 -18.040 1.00 52.38 134 ALA A N 1
ATOM 1101 C CA . ALA A 1 134 ? -4.320 -18.059 -18.591 1.00 52.38 134 ALA A CA 1
ATOM 1102 C C . ALA A 1 134 ? -2.912 -17.468 -18.822 1.00 52.38 134 ALA A C 1
ATOM 1104 O O . ALA A 1 134 ? -2.703 -16.723 -19.771 1.00 52.38 134 ALA A O 1
ATOM 1105 N N . CYS A 1 135 ? -1.918 -17.822 -17.996 1.00 49.59 135 CYS A N 1
ATOM 1106 C CA . CYS A 1 135 ? -0.631 -17.101 -17.932 1.00 49.59 135 CYS A CA 1
ATOM 1107 C C . CYS A 1 135 ? 0.550 -17.784 -18.666 1.00 49.59 135 CYS A C 1
ATOM 1109 O O . CYS A 1 135 ? 1.714 -17.513 -18.377 1.00 49.59 135 CYS A O 1
ATOM 1111 N N . LYS A 1 136 ? 0.293 -18.713 -19.600 1.00 48.75 136 LYS A N 1
ATOM 1112 C CA . LYS A 1 136 ? 1.367 -19.388 -20.366 1.00 48.75 136 LYS A CA 1
ATOM 1113 C C . LYS A 1 136 ? 1.703 -18.702 -21.701 1.00 48.75 136 LYS A C 1
ATOM 1115 O O . LYS A 1 136 ? 2.622 -19.153 -22.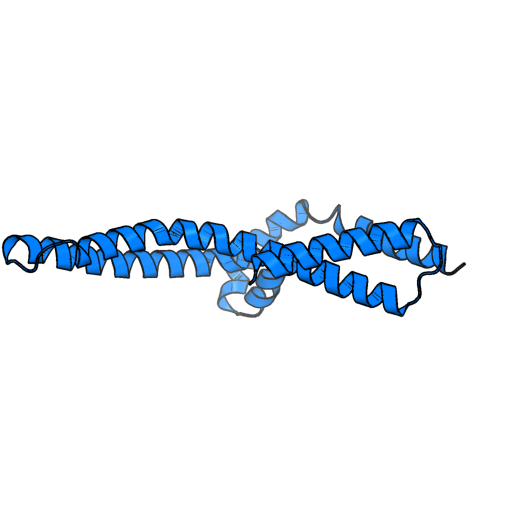375 1.00 48.75 136 LYS A O 1
ATOM 1120 N N . VAL A 1 137 ? 0.993 -17.635 -22.076 1.00 52.53 137 VAL A N 1
ATOM 1121 C CA . VAL A 1 137 ? 1.087 -17.047 -23.427 1.00 52.53 137 VAL A CA 1
ATOM 1122 C C . VAL A 1 137 ? 2.066 -15.861 -23.532 1.00 52.53 137 VAL A C 1
ATOM 1124 O O . VAL A 1 137 ? 2.616 -15.669 -24.604 1.00 52.53 137 VAL A O 1
ATOM 1127 N N . ASP A 1 138 ? 2.395 -15.137 -22.453 1.00 55.41 138 ASP A N 1
ATOM 1128 C CA . ASP A 1 138 ? 3.037 -13.807 -22.603 1.00 55.41 138 ASP A CA 1
ATOM 1129 C C . ASP A 1 138 ? 4.529 -13.727 -22.177 1.00 55.41 138 ASP A C 1
ATOM 1131 O O . ASP A 1 138 ? 5.376 -13.181 -22.879 1.00 55.41 138 ASP A O 1
ATOM 1135 N N . ASN A 1 139 ? 4.933 -14.362 -21.067 1.00 51.78 139 ASN A N 1
ATOM 1136 C CA . ASN A 1 139 ? 6.306 -14.193 -20.543 1.00 51.78 139 ASN A CA 1
ATOM 1137 C C . ASN A 1 139 ? 7.417 -14.842 -21.390 1.00 51.78 139 ASN A C 1
ATOM 1139 O O . ASN A 1 139 ? 8.569 -14.408 -21.317 1.00 51.78 139 ASN A O 1
ATOM 1143 N N . ARG A 1 140 ? 7.100 -15.877 -22.181 1.00 51.62 140 ARG A N 1
ATOM 1144 C CA . ARG A 1 140 ? 8.075 -16.479 -23.107 1.00 51.62 140 ARG A CA 1
ATOM 1145 C C . ARG A 1 140 ? 8.396 -15.511 -24.243 1.00 51.62 140 ARG A C 1
ATOM 1147 O O . ARG A 1 140 ? 9.561 -15.226 -24.460 1.00 51.62 140 ARG A O 1
ATOM 1154 N N . GLN A 1 141 ? 7.379 -14.885 -24.836 1.00 54.12 141 GLN A N 1
ATOM 1155 C CA . GLN A 1 141 ? 7.569 -13.922 -25.922 1.00 54.12 141 GLN A CA 1
ATOM 1156 C C . GLN A 1 141 ? 8.397 -12.701 -25.510 1.00 54.12 141 GLN A C 1
ATOM 1158 O O . GLN A 1 141 ? 9.250 -12.278 -26.278 1.00 54.12 141 GLN A O 1
ATOM 1163 N N . ILE A 1 142 ? 8.209 -12.158 -24.302 1.00 56.75 142 ILE A N 1
ATOM 1164 C CA . ILE A 1 142 ? 8.978 -10.982 -23.849 1.00 56.75 142 ILE A CA 1
ATOM 1165 C C . ILE A 1 142 ? 10.451 -11.334 -23.591 1.00 56.75 142 ILE A C 1
ATOM 1167 O O . ILE A 1 142 ? 11.339 -10.527 -23.858 1.00 56.75 142 ILE A O 1
ATOM 1171 N N . THR A 1 143 ? 10.714 -12.537 -23.076 1.00 62.50 143 THR A N 1
ATOM 1172 C CA . THR A 1 143 ? 12.080 -12.999 -22.790 1.00 62.50 143 THR A CA 1
ATOM 1173 C C . THR A 1 143 ? 12.799 -13.416 -24.078 1.00 62.50 143 THR A C 1
ATOM 1175 O O . THR A 1 143 ? 13.964 -13.078 -24.259 1.00 62.50 143 THR A O 1
ATOM 1178 N N . ASP A 1 144 ? 12.093 -14.071 -25.000 1.00 61.59 144 ASP A N 1
ATOM 1179 C CA . ASP A 1 144 ? 12.631 -14.508 -26.292 1.00 61.59 144 ASP A CA 1
ATOM 1180 C C . ASP A 1 144 ? 12.869 -13.308 -27.229 1.00 61.59 144 ASP A C 1
ATOM 1182 O O . ASP A 1 144 ? 13.913 -13.226 -27.868 1.00 61.59 144 ASP A O 1
ATOM 1186 N N . ALA A 1 145 ? 11.974 -12.310 -27.242 1.00 61.72 145 ALA A N 1
ATOM 1187 C CA . ALA A 1 145 ? 12.201 -11.053 -27.963 1.00 61.72 145 ALA A CA 1
ATOM 1188 C C . ALA A 1 145 ? 13.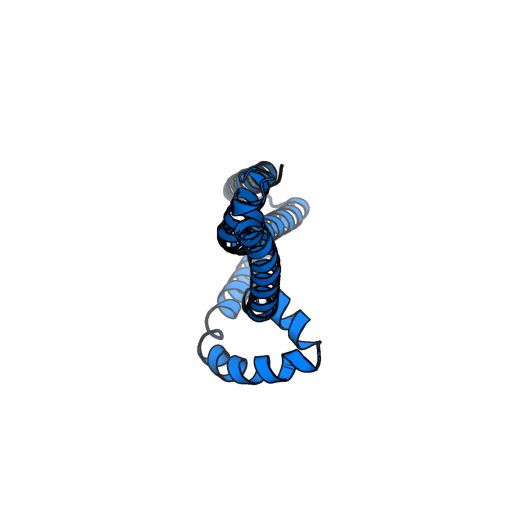428 -10.296 -27.427 1.00 61.72 145 ALA A C 1
ATOM 1190 O O . ALA A 1 145 ? 14.163 -9.686 -28.197 1.00 61.72 145 ALA A O 1
ATOM 1191 N N . TYR A 1 146 ? 13.674 -10.367 -26.117 1.00 62.12 146 TYR A N 1
ATOM 1192 C CA . TYR A 1 146 ? 14.833 -9.754 -25.477 1.00 62.12 146 TYR A CA 1
ATOM 1193 C C . TYR A 1 146 ? 16.158 -10.420 -25.878 1.00 62.12 146 TYR A C 1
ATOM 1195 O O . TYR A 1 146 ? 17.103 -9.717 -26.229 1.00 62.12 146 TYR A O 1
ATOM 1203 N N . PHE A 1 147 ? 16.233 -11.754 -25.846 1.00 68.62 147 PHE A N 1
ATOM 1204 C CA . PHE A 1 147 ? 17.446 -12.461 -26.265 1.00 68.62 147 PHE A CA 1
ATOM 1205 C C . PHE A 1 147 ? 17.693 -12.341 -27.769 1.00 68.62 147 PHE A C 1
ATOM 1207 O O . PHE A 1 147 ? 18.844 -12.193 -28.161 1.00 68.62 147 PHE A O 1
ATOM 1214 N N . ASN A 1 148 ? 16.634 -12.284 -28.583 1.00 71.44 148 ASN A N 1
ATOM 1215 C CA . ASN A 1 148 ? 16.767 -12.006 -30.012 1.00 71.44 148 ASN A CA 1
ATOM 1216 C C . ASN A 1 148 ? 17.379 -10.625 -30.281 1.00 71.44 148 ASN A C 1
ATOM 1218 O O . ASN A 1 148 ? 18.274 -10.518 -31.107 1.00 71.44 148 ASN A O 1
ATOM 1222 N N . TRP A 1 149 ? 16.951 -9.578 -29.566 1.00 63.88 149 TRP A N 1
ATOM 1223 C CA . TRP A 1 149 ? 17.537 -8.239 -29.731 1.00 63.88 149 TRP A CA 1
ATOM 1224 C C . TRP A 1 149 ? 18.996 -8.191 -29.255 1.00 63.88 149 TRP A C 1
ATOM 1226 O O . TRP A 1 149 ? 19.812 -7.483 -29.831 1.00 63.88 149 TRP A O 1
ATOM 1236 N N . LEU A 1 150 ? 19.342 -8.974 -28.228 1.00 51.66 150 LEU A N 1
ATOM 1237 C CA . LEU A 1 150 ? 20.715 -9.082 -27.730 1.00 51.66 150 LEU A CA 1
ATOM 1238 C C . LEU A 1 150 ? 21.636 -9.844 -28.702 1.00 51.66 150 LEU A C 1
ATOM 1240 O O . LEU A 1 150 ? 22.804 -9.493 -28.832 1.00 51.66 150 LEU A O 1
ATOM 1244 N N . GLU A 1 151 ? 21.131 -10.890 -29.365 1.00 66.94 151 GLU A N 1
ATOM 1245 C CA . GLU A 1 151 ? 21.866 -11.627 -30.404 1.00 66.94 151 GLU A CA 1
ATOM 1246 C C . GLU A 1 151 ? 22.093 -10.786 -31.663 1.00 66.94 151 GLU A C 1
ATOM 1248 O O . GLU A 1 151 ? 23.129 -10.927 -32.310 1.00 66.94 151 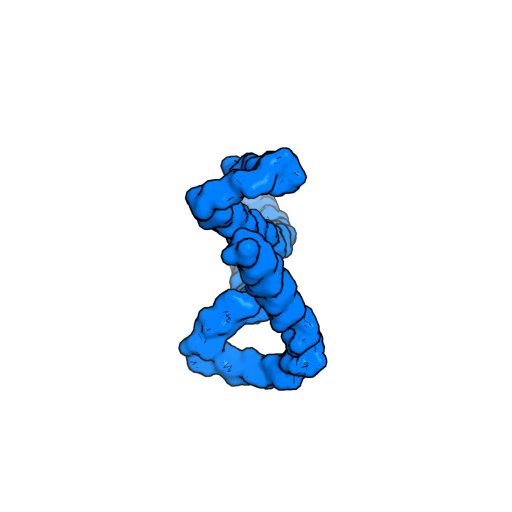GLU A O 1
ATOM 1253 N N . GLU A 1 152 ? 21.145 -9.913 -32.002 1.00 68.44 152 GLU A N 1
ATOM 1254 C CA . GLU A 1 152 ? 21.230 -9.022 -33.161 1.00 68.44 152 GLU A CA 1
ATOM 1255 C C . GLU A 1 152 ? 22.273 -7.908 -32.956 1.00 68.44 152 GLU A C 1
ATOM 1257 O O . GLU A 1 152 ? 23.003 -7.596 -33.890 1.00 68.44 152 GLU A O 1
ATOM 1262 N N . ASP A 1 153 ? 22.433 -7.402 -31.727 1.00 48.53 153 ASP A N 1
ATOM 1263 C CA . ASP A 1 153 ? 23.477 -6.427 -31.354 1.00 48.53 153 ASP A CA 1
ATOM 1264 C C . ASP A 1 153 ? 24.892 -7.039 -31.228 1.00 48.53 153 ASP A C 1
ATOM 1266 O O . ASP A 1 153 ? 25.885 -6.310 -31.185 1.00 48.53 153 ASP A O 1
ATOM 1270 N N . LEU A 1 154 ? 25.007 -8.370 -31.121 1.00 59.72 154 LEU A N 1
ATOM 1271 C CA . LEU A 1 154 ? 26.288 -9.083 -30.984 1.00 59.72 154 LEU A CA 1
ATOM 1272 C C . LEU A 1 154 ? 26.878 -9.567 -32.322 1.00 59.72 154 LEU A C 1
ATOM 1274 O O . LEU A 1 154 ? 27.996 -10.091 -32.322 1.00 59.72 154 LEU A O 1
ATOM 1278 N N . ARG A 1 155 ? 26.146 -9.428 -33.433 1.00 50.22 155 ARG A N 1
ATOM 1279 C CA . ARG A 1 155 ? 26.599 -9.757 -34.796 1.00 50.22 155 ARG A CA 1
ATOM 1280 C C . ARG A 1 155 ? 27.158 -8.544 -35.525 1.00 50.22 155 ARG A C 1
ATOM 1282 O O . ARG A 1 155 ? 28.130 -8.761 -36.282 1.00 50.22 155 ARG A O 1
#

Foldseek 3Di:
DLVVVLVVLVVVLVVLVVVVVPDVDDDVVSVVVNVVSVVVNVVSVLVVVLVVVLVVLCVVLVVLVCQLVVDDPDPVCPVVNVVSVVVNVVSVVVSVVVCVVCVCVSDPVSVVVQCVPPVSVVVSVVCVVVCVVPPPPPPVVVVVVVVVVVVVSVD